Protein AF-A0A645EVQ4-F1 (afdb_monomer_lite)

pLDDT: mean 93.64, std 5.08, range [69.0, 98.75]

Organism: NCBI:txid1076179

Radius of gyration: 16.18 Å; chains: 1; bounding box: 41×41×42 Å

Foldseek 3Di:
DADADAPPDPDCCQVPDPVHDGQKDFPFPDPDPVRRVVRVVLRFIKGFPAPPKDWWKDWPNHTFSAEDEFDQKTKMKIKIAHDPPPLQQFFFKKFKWFQDLVRDPDIDTQDMDGDPSHDRMDIDIDITGDRSGQKMWMATAGSNQQDPVRDGDDRHRMIGHIHGYDD

Structure (mmCIF, N/CA/C/O backbone):
data_AF-A0A645EVQ4-F1
#
_entry.id   AF-A0A645EVQ4-F1
#
loop_
_atom_site.group_PDB
_atom_site.id
_atom_site.type_symbol
_atom_site.label_atom_id
_atom_site.label_alt_id
_atom_site.label_comp_id
_atom_site.label_asym_id
_atom_site.label_entity_id
_atom_site.label_seq_id
_atom_site.pdbx_PDB_ins_code
_atom_site.Cartn_x
_atom_site.Cartn_y
_atom_site.Cartn_z
_atom_site.occupancy
_atom_site.B_iso_or_equiv
_atom_site.auth_seq_id
_atom_site.auth_comp_id
_atom_site.auth_asym_id
_atom_site.auth_atom_id
_atom_site.pdbx_PDB_model_num
ATOM 1 N N . MET A 1 1 ? -0.818 9.990 12.173 1.00 69.00 1 MET A N 1
ATOM 2 C CA . MET A 1 1 ? 0.531 9.697 11.637 1.00 69.00 1 MET A CA 1
ATOM 3 C C . MET A 1 1 ? 0.401 9.183 10.203 1.00 69.00 1 MET A C 1
ATOM 5 O O . MET A 1 1 ? -0.613 8.558 9.907 1.00 69.00 1 MET A O 1
ATOM 9 N N . ALA A 1 2 ? 1.356 9.492 9.325 1.00 84.81 2 ALA A N 1
ATOM 10 C CA . ALA A 1 2 ? 1.432 9.008 7.942 1.00 84.81 2 ALA A CA 1
ATOM 11 C C . ALA A 1 2 ? 2.906 8.681 7.632 1.00 84.81 2 ALA A C 1
ATOM 13 O O . ALA A 1 2 ? 3.769 9.396 8.148 1.00 84.81 2 ALA A O 1
ATOM 14 N N . PRO A 1 3 ? 3.221 7.619 6.872 1.00 90.12 3 PRO A N 1
ATOM 15 C CA . PRO A 1 3 ? 4.599 7.223 6.626 1.00 90.12 3 PRO A CA 1
ATOM 16 C C . PRO A 1 3 ? 5.279 8.217 5.684 1.00 90.12 3 PRO A C 1
ATOM 18 O O . PRO A 1 3 ? 4.672 8.696 4.721 1.00 90.12 3 PRO A O 1
ATOM 21 N N . ILE A 1 4 ? 6.546 8.495 5.979 1.00 89.75 4 ILE A N 1
ATOM 22 C CA . ILE A 1 4 ? 7.441 9.342 5.196 1.00 89.75 4 ILE A CA 1
ATOM 23 C C . ILE A 1 4 ? 8.789 8.621 5.130 1.00 89.75 4 ILE A C 1
ATOM 25 O O . ILE A 1 4 ? 9.310 8.176 6.149 1.00 89.75 4 ILE A O 1
ATOM 29 N N . GLY A 1 5 ? 9.333 8.499 3.927 1.00 88.25 5 GLY A N 1
ATOM 30 C CA . GLY A 1 5 ? 10.691 8.043 3.661 1.00 88.25 5 GLY A CA 1
ATOM 31 C C . GLY A 1 5 ? 11.480 9.150 2.968 1.00 88.25 5 GLY A C 1
ATOM 32 O O . GLY A 1 5 ? 10.946 9.857 2.105 1.00 88.25 5 GLY A O 1
ATOM 33 N N . VAL A 1 6 ? 12.751 9.294 3.331 1.00 88.62 6 VAL A N 1
ATOM 34 C CA . VAL A 1 6 ? 13.666 10.297 2.775 1.00 88.62 6 VAL A CA 1
ATOM 35 C C . VAL A 1 6 ? 15.047 9.682 2.554 1.00 88.62 6 VAL A C 1
ATOM 37 O O . VAL A 1 6 ? 15.377 8.673 3.170 1.00 88.62 6 VAL A O 1
ATOM 40 N N . PHE A 1 7 ? 15.848 10.289 1.677 1.00 85.62 7 PHE A N 1
ATOM 41 C CA . PHE A 1 7 ? 17.259 9.918 1.494 1.00 85.62 7 PHE A CA 1
ATOM 42 C C . PHE A 1 7 ? 18.211 10.657 2.433 1.00 85.62 7 PHE A C 1
ATOM 44 O O . PHE A 1 7 ? 19.388 10.321 2.454 1.00 85.62 7 PHE A O 1
ATOM 51 N N . ASP A 1 8 ? 17.718 11.674 3.148 1.00 85.12 8 ASP A N 1
ATOM 52 C CA . ASP A 1 8 ? 18.532 12.556 3.995 1.00 85.12 8 ASP A CA 1
ATOM 53 C C . ASP A 1 8 ? 19.799 13.071 3.278 1.00 85.12 8 ASP A C 1
ATOM 55 O O . ASP A 1 8 ? 20.929 13.023 3.765 1.00 85.12 8 ASP A O 1
ATOM 59 N N . ASN A 1 9 ? 19.631 13.489 2.021 1.00 84.06 9 ASN A N 1
ATOM 60 C CA . ASN A 1 9 ? 20.751 13.874 1.178 1.00 84.06 9 ASN A CA 1
ATOM 61 C C . ASN A 1 9 ? 21.332 15.230 1.617 1.00 84.06 9 ASN A C 1
ATOM 63 O O . ASN A 1 9 ? 20.622 16.226 1.703 1.00 84.06 9 ASN A O 1
ATOM 67 N N . HIS A 1 10 ? 22.653 15.280 1.798 1.00 85.81 10 HIS A N 1
ATOM 68 C CA . HIS A 1 10 ? 23.408 16.488 2.168 1.00 85.81 10 HIS A CA 1
ATOM 69 C C . HIS A 1 10 ? 24.031 17.206 0.948 1.00 85.81 10 HIS A C 1
ATOM 71 O O . HIS A 1 10 ? 24.919 18.043 1.079 1.00 85.81 10 HIS A O 1
ATOM 77 N N . GLY A 1 11 ? 23.564 16.868 -0.258 1.00 86.12 11 GLY A N 1
ATOM 78 C CA . GLY A 1 11 ? 24.006 17.425 -1.538 1.00 86.12 11 GLY A CA 1
ATOM 79 C C . GLY A 1 11 ? 22.967 17.204 -2.641 1.00 86.12 11 GLY A C 1
ATO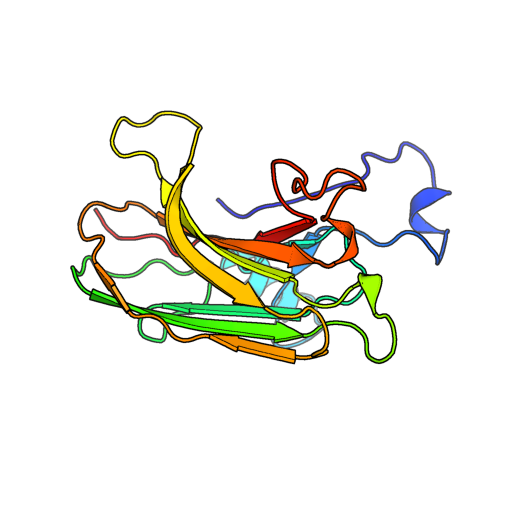M 80 O O . GLY A 1 11 ? 21.933 16.567 -2.415 1.00 86.12 11 GLY A O 1
ATOM 81 N N . PHE A 1 12 ? 23.225 17.730 -3.840 1.00 87.06 12 PHE A N 1
ATOM 82 C CA . PHE A 1 12 ? 22.259 17.718 -4.949 1.00 87.06 12 PHE A CA 1
ATOM 83 C C . PHE A 1 12 ? 22.257 16.429 -5.781 1.00 87.06 12 PHE A C 1
ATOM 85 O O . PHE A 1 12 ? 21.331 16.230 -6.568 1.00 87.06 12 PHE A O 1
ATOM 92 N N . ASP A 1 13 ? 23.243 15.548 -5.605 1.00 85.75 13 ASP A N 1
ATOM 93 C CA . ASP A 1 13 ? 23.453 14.381 -6.474 1.00 85.75 13 ASP A CA 1
ATOM 94 C C . ASP A 1 13 ? 22.247 13.433 -6.504 1.00 85.75 13 ASP A C 1
ATOM 96 O O . ASP A 1 13 ? 21.821 12.995 -7.570 1.00 85.75 13 ASP A O 1
ATOM 100 N N . ILE A 1 14 ? 21.636 13.159 -5.345 1.00 85.31 14 ILE A N 1
ATOM 101 C CA . ILE A 1 14 ? 20.465 12.270 -5.242 1.00 85.31 14 ILE A CA 1
ATOM 102 C C . ILE A 1 14 ? 19.207 12.910 -5.836 1.00 85.31 14 ILE A C 1
ATOM 104 O O . ILE A 1 14 ? 18.402 12.216 -6.455 1.00 85.31 14 ILE A O 1
ATOM 108 N N . ILE A 1 15 ? 19.028 14.221 -5.671 1.00 82.69 15 ILE A N 1
ATOM 109 C CA . ILE A 1 15 ? 17.868 14.939 -6.221 1.00 82.69 15 ILE A CA 1
ATOM 110 C C . ILE A 1 15 ? 17.990 15.061 -7.746 1.00 82.69 15 ILE A C 1
ATOM 112 O O . ILE A 1 15 ? 16.992 14.972 -8.456 1.00 82.69 15 ILE A O 1
ATOM 116 N N . SER A 1 16 ? 19.213 15.234 -8.249 1.00 86.25 16 SER A N 1
ATOM 117 C CA . SER A 1 16 ? 19.489 15.455 -9.674 1.00 86.25 16 SER A CA 1
ATOM 118 C C . SER A 1 16 ? 19.615 14.157 -10.474 1.00 86.25 16 SER A C 1
ATOM 120 O O . SER A 1 16 ? 19.558 14.179 -11.703 1.00 86.25 16 SER A O 1
ATOM 122 N N . ASN A 1 17 ? 19.794 13.013 -9.810 1.00 87.44 17 ASN A N 1
ATOM 123 C CA . ASN A 1 17 ? 19.938 11.729 -10.477 1.00 87.44 17 ASN A CA 1
ATOM 124 C C . ASN A 1 17 ? 18.558 11.169 -10.895 1.00 87.44 17 ASN A C 1
ATOM 126 O O . ASN A 1 17 ? 17.736 10.829 -10.050 1.00 87.44 17 ASN A O 1
ATOM 130 N N . PRO A 1 18 ? 18.285 10.974 -12.199 1.00 82.25 18 PRO A N 1
ATOM 131 C CA . PRO A 1 18 ? 16.979 10.496 -12.671 1.00 82.25 18 PRO A CA 1
ATOM 132 C C . PRO A 1 18 ? 16.683 9.028 -12.304 1.00 82.25 18 PRO A C 1
ATOM 134 O O . PRO A 1 18 ? 15.551 8.545 -12.472 1.00 82.25 18 PRO A O 1
ATOM 137 N N . LYS A 1 19 ? 17.700 8.284 -11.846 1.00 83.31 19 LYS A N 1
ATOM 138 C CA . LYS A 1 19 ? 17.569 6.895 -11.385 1.00 83.31 19 LYS A CA 1
ATOM 139 C C . LYS A 1 19 ? 17.097 6.815 -9.935 1.00 83.31 19 LYS A C 1
ATOM 141 O O . LYS A 1 19 ? 16.445 5.832 -9.587 1.00 83.31 19 LYS A O 1
ATOM 146 N N . THR A 1 20 ? 17.384 7.825 -9.121 1.00 84.44 20 THR A N 1
ATOM 147 C CA . THR A 1 20 ? 16.829 7.976 -7.774 1.00 84.44 20 THR A CA 1
ATOM 148 C C . THR A 1 20 ? 15.462 8.651 -7.855 1.00 84.44 20 THR A C 1
ATOM 150 O O . THR A 1 20 ? 15.135 9.355 -8.809 1.00 84.44 20 THR A O 1
ATOM 153 N N . PHE A 1 21 ? 14.597 8.358 -6.893 1.00 84.12 21 PHE A N 1
ATOM 154 C CA . PHE A 1 21 ? 13.256 8.931 -6.812 1.00 84.12 21 PHE A CA 1
ATOM 155 C C . PHE A 1 21 ? 12.847 8.979 -5.342 1.00 84.12 21 PHE A C 1
ATOM 157 O O . PHE A 1 21 ? 13.140 8.021 -4.624 1.00 84.12 21 PHE A O 1
ATOM 164 N N . PRO A 1 22 ? 12.206 10.064 -4.875 1.00 84.31 22 PRO A N 1
ATOM 165 C CA . PRO A 1 22 ? 11.800 10.178 -3.482 1.00 84.31 22 PRO A CA 1
ATOM 166 C C . PRO A 1 22 ? 10.842 9.032 -3.137 1.00 84.31 22 PRO A C 1
ATOM 168 O O . PRO A 1 22 ? 9.896 8.788 -3.889 1.00 84.31 22 PRO A O 1
ATOM 171 N N . PRO A 1 23 ? 11.057 8.320 -2.019 1.00 90.50 23 PRO A N 1
ATOM 172 C CA . PRO A 1 23 ? 10.243 7.155 -1.711 1.00 90.50 23 PRO A CA 1
ATOM 173 C C . PRO A 1 23 ? 8.873 7.555 -1.144 1.00 90.50 23 PRO A C 1
ATOM 175 O O . PRO A 1 23 ? 7.938 6.762 -1.186 1.00 90.50 23 PRO A O 1
ATOM 178 N N . THR A 1 24 ? 8.711 8.787 -0.646 1.00 94.81 24 THR A N 1
ATOM 179 C CA . THR A 1 24 ? 7.404 9.315 -0.227 1.00 94.81 24 THR A CA 1
ATOM 180 C C . THR A 1 24 ? 6.567 9.724 -1.433 1.00 94.81 24 THR A C 1
ATOM 182 O O . THR A 1 24 ? 6.969 10.569 -2.227 1.00 94.81 24 THR A O 1
ATOM 185 N N . ASN A 1 25 ? 5.357 9.183 -1.502 1.00 95.31 25 ASN A N 1
ATOM 186 C CA . ASN A 1 25 ? 4.344 9.490 -2.499 1.00 95.31 25 ASN A CA 1
ATOM 187 C C . ASN A 1 25 ? 3.124 10.129 -1.818 1.00 95.31 25 ASN A C 1
ATOM 189 O O . ASN A 1 25 ? 2.797 9.799 -0.674 1.00 95.31 25 ASN A O 1
ATOM 193 N N . VAL A 1 26 ? 2.442 11.036 -2.522 1.00 95.75 26 VAL A N 1
ATOM 194 C CA . VAL A 1 26 ? 1.261 11.764 -2.026 1.00 95.75 26 VAL A CA 1
ATOM 195 C C . VAL A 1 26 ? 0.071 11.476 -2.934 1.00 95.75 26 VAL A C 1
ATOM 197 O O . VAL A 1 26 ? 0.115 11.759 -4.129 1.00 95.75 26 VAL A O 1
ATOM 200 N N . LEU A 1 27 ? -1.011 10.948 -2.363 1.00 94.81 27 LEU A N 1
ATOM 201 C CA . LEU A 1 27 ? -2.252 10.659 -3.076 1.00 94.81 27 LEU A CA 1
ATOM 202 C C . LEU A 1 27 ? -3.137 11.917 -3.106 1.00 94.81 27 LEU A C 1
ATOM 204 O O . LEU A 1 27 ? -4.027 12.108 -2.271 1.00 94.81 27 LEU A O 1
ATOM 208 N N . ALA A 1 28 ? -2.848 12.793 -4.068 1.00 95.06 28 ALA A N 1
ATOM 209 C CA . ALA A 1 28 ? -3.595 14.016 -4.345 1.00 95.06 28 ALA A CA 1
ATOM 210 C C . ALA A 1 28 ? -4.464 13.868 -5.603 1.00 95.06 28 ALA A C 1
ATOM 212 O O . ALA A 1 28 ? -4.126 13.122 -6.517 1.00 95.06 28 ALA A O 1
ATOM 213 N N . HIS A 1 29 ? -5.580 14.600 -5.657 1.00 91.31 29 HIS A N 1
ATOM 214 C CA . HIS A 1 29 ? -6.433 14.641 -6.852 1.00 91.31 29 HIS A CA 1
ATOM 215 C C . HIS A 1 29 ? -5.777 15.400 -8.009 1.00 91.31 29 HIS A C 1
ATOM 217 O O . HIS A 1 29 ? -5.988 15.055 -9.166 1.00 91.31 29 HIS A O 1
ATOM 223 N N . GLU A 1 30 ? -4.991 16.429 -7.690 1.00 94.69 30 GLU A N 1
ATOM 224 C CA . GLU A 1 30 ? -4.374 17.326 -8.660 1.00 94.69 30 GLU A CA 1
ATOM 225 C C . GLU A 1 30 ? -2.956 17.685 -8.219 1.00 94.69 30 GLU A C 1
ATOM 227 O O . GLU A 1 30 ? -2.676 17.815 -7.020 1.00 94.69 30 GLU A O 1
ATOM 232 N N . LEU A 1 31 ? -2.074 17.894 -9.198 1.00 95.75 31 LEU A N 1
ATOM 233 C CA . LEU A 1 31 ? -0.704 18.355 -8.979 1.00 95.75 31 LEU A CA 1
ATOM 234 C C . LEU A 1 31 ? -0.669 19.884 -8.828 1.00 95.75 31 LEU A C 1
ATOM 236 O O . LEU A 1 31 ? -0.067 20.602 -9.621 1.00 95.75 31 LEU A O 1
ATOM 240 N N . THR A 1 32 ? -1.358 20.378 -7.804 1.00 97.38 32 THR A N 1
ATOM 241 C CA . THR A 1 32 ? -1.407 21.791 -7.413 1.00 97.38 32 THR A CA 1
ATOM 242 C C . THR A 1 32 ? -0.941 21.936 -5.970 1.00 97.38 32 THR A C 1
ATOM 244 O O . THR A 1 32 ? -0.968 20.976 -5.191 1.00 97.38 32 THR A O 1
ATOM 247 N N . ARG A 1 33 ? -0.519 23.141 -5.572 1.00 97.25 33 ARG A N 1
ATOM 248 C CA . ARG A 1 33 ? -0.138 23.413 -4.177 1.00 97.25 33 ARG A CA 1
ATOM 249 C C . ARG A 1 33 ? -1.281 23.059 -3.226 1.00 97.25 33 ARG A C 1
ATOM 251 O O . ARG A 1 33 ? -1.055 22.430 -2.191 1.00 97.25 33 ARG A O 1
ATOM 258 N N . GLU A 1 34 ? -2.500 23.439 -3.584 1.00 97.44 34 GLU A N 1
ATOM 259 C CA . GLU A 1 34 ? -3.722 23.208 -2.820 1.00 97.44 34 GLU A CA 1
ATOM 260 C C . GLU A 1 34 ? -4.045 21.712 -2.743 1.00 97.44 34 GLU A C 1
ATOM 262 O O . GLU A 1 34 ? -4.309 21.203 -1.650 1.00 97.44 34 GLU A O 1
ATOM 267 N N . GLY A 1 35 ? -3.959 20.988 -3.867 1.00 97.38 35 GLY A N 1
ATOM 268 C CA . GLY A 1 35 ? -4.196 19.545 -3.933 1.00 97.38 35 GLY A CA 1
ATOM 269 C C . GLY A 1 35 ? -3.220 18.750 -3.066 1.00 97.38 35 GLY A C 1
ATO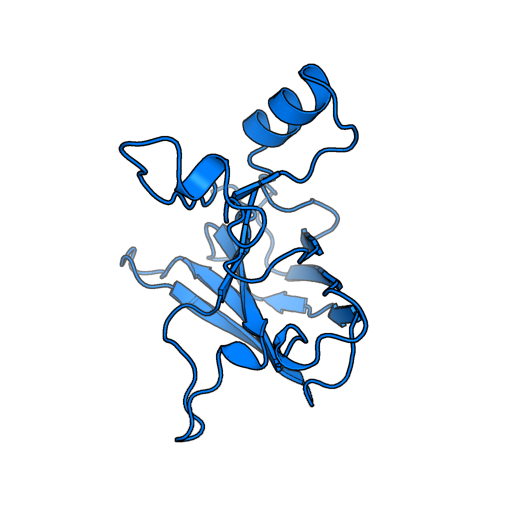M 270 O O . GLY A 1 35 ? -3.643 17.926 -2.248 1.00 97.38 35 GLY A O 1
ATOM 271 N N . ILE A 1 36 ? -1.923 19.050 -3.173 1.00 96.25 36 ILE A N 1
ATOM 272 C CA . ILE A 1 36 ? -0.872 18.412 -2.369 1.00 96.25 36 ILE A CA 1
ATOM 273 C C . ILE A 1 36 ? -1.049 18.755 -0.885 1.00 96.25 36 ILE A C 1
ATOM 275 O O . ILE A 1 36 ? -1.048 17.859 -0.042 1.00 96.25 36 ILE A O 1
ATOM 279 N N . THR A 1 37 ? -1.260 20.031 -0.545 1.00 96.19 37 THR A N 1
ATOM 280 C CA . THR A 1 37 ? -1.430 20.473 0.854 1.00 96.19 37 THR A CA 1
ATOM 281 C C . THR A 1 37 ? -2.642 19.810 1.499 1.00 96.19 37 THR A C 1
ATOM 283 O O . THR A 1 37 ? -2.573 19.361 2.645 1.00 96.19 37 THR A O 1
ATOM 286 N N . LYS A 1 38 ? -3.752 19.698 0.759 1.00 96.06 38 LYS A N 1
ATOM 287 C CA . LYS A 1 38 ? -4.949 18.993 1.221 1.00 96.06 38 LYS A CA 1
ATOM 288 C C . LYS A 1 38 ? -4.653 17.515 1.481 1.00 96.06 38 LYS A C 1
ATOM 290 O O . LYS A 1 38 ? -4.964 17.033 2.567 1.00 96.06 38 LYS A O 1
ATOM 295 N N . ALA A 1 39 ? -4.023 16.820 0.534 1.00 96.12 39 ALA A N 1
ATOM 296 C CA . ALA A 1 39 ? -3.683 15.406 0.679 1.00 96.12 39 ALA A CA 1
ATOM 297 C C . ALA A 1 39 ? -2.753 15.147 1.876 1.00 96.12 39 ALA A C 1
ATOM 299 O O . ALA A 1 39 ? -2.985 14.214 2.646 1.00 96.12 39 ALA A O 1
ATOM 300 N N . LEU A 1 40 ? -1.751 16.006 2.087 1.00 95.19 40 LEU A N 1
ATOM 301 C CA . LEU A 1 40 ? -0.855 15.937 3.243 1.00 95.19 40 LEU A CA 1
ATOM 302 C C . LEU A 1 40 ? -1.602 16.160 4.564 1.00 95.19 40 LEU A C 1
ATOM 304 O O . LEU A 1 40 ? -1.441 15.373 5.498 1.00 95.19 40 LEU A O 1
ATOM 308 N N . ARG A 1 41 ? -2.472 17.177 4.636 1.00 95.06 41 ARG A N 1
ATOM 309 C CA . ARG A 1 41 ? -3.320 17.442 5.815 1.00 95.06 41 ARG A CA 1
ATOM 310 C C . ARG A 1 41 ? -4.224 16.252 6.145 1.00 95.06 41 ARG A C 1
ATOM 312 O O . ARG A 1 41 ? -4.440 15.934 7.312 1.00 95.06 41 ARG A O 1
ATOM 319 N N . GLU A 1 42 ? -4.716 15.576 5.115 1.00 95.88 42 GLU A N 1
ATOM 320 C CA . GLU A 1 42 ? -5.552 14.377 5.212 1.00 95.88 42 GLU A CA 1
ATOM 321 C C . GLU A 1 42 ? -4.731 13.080 5.346 1.00 95.88 42 GLU A C 1
ATOM 323 O O . GLU A 1 42 ? -5.303 11.993 5.331 1.00 95.88 42 GLU A O 1
ATOM 328 N N . ARG A 1 43 ? -3.403 13.180 5.530 1.00 96.62 43 ARG A N 1
ATOM 329 C CA . ARG A 1 43 ? -2.476 12.057 5.770 1.00 96.62 43 ARG A CA 1
ATOM 330 C C . ARG A 1 43 ? -2.441 11.027 4.639 1.00 96.62 43 ARG A C 1
ATOM 332 O O . ARG A 1 43 ? -2.193 9.849 4.880 1.00 96.62 43 ARG A O 1
ATOM 339 N N . ARG A 1 44 ? -2.679 11.453 3.402 1.00 96.31 44 ARG A N 1
ATOM 340 C CA . ARG A 1 44 ? -2.763 10.581 2.224 1.00 96.31 44 ARG A CA 1
ATOM 341 C C . ARG A 1 44 ? -1.384 10.345 1.605 1.00 96.31 44 ARG A C 1
ATOM 343 O O . ARG A 1 44 ? -1.144 10.719 0.460 1.00 96.31 44 ARG A O 1
ATOM 350 N N . THR A 1 45 ? -0.465 9.759 2.370 1.00 96.69 45 THR A N 1
ATOM 351 C CA . THR A 1 45 ? 0.887 9.418 1.894 1.00 96.69 45 THR A CA 1
ATOM 352 C C . THR A 1 45 ? 1.128 7.915 1.900 1.00 96.69 45 THR A C 1
ATOM 354 O O . THR A 1 45 ? 0.509 7.170 2.657 1.00 96.69 45 THR A O 1
ATOM 357 N N . PHE A 1 46 ? 2.049 7.447 1.070 1.00 96.94 46 PHE A N 1
ATOM 358 C CA . PHE A 1 46 ? 2.653 6.126 1.220 1.00 96.94 46 PHE A CA 1
ATOM 359 C C . PHE A 1 46 ? 4.139 6.204 0.904 1.00 96.94 46 PHE A C 1
ATOM 361 O O . PHE A 1 46 ? 4.598 7.133 0.242 1.00 96.94 46 PHE A O 1
ATOM 368 N N . VAL A 1 47 ? 4.888 5.220 1.379 1.00 96.31 47 VAL A N 1
ATOM 369 C CA . VAL A 1 47 ? 6.308 5.075 1.074 1.00 96.31 47 VAL A CA 1
ATOM 370 C C . VAL A 1 47 ? 6.476 3.896 0.135 1.00 96.31 47 VAL A C 1
ATOM 372 O O . VAL A 1 47 ? 5.872 2.853 0.368 1.00 96.31 47 VAL A O 1
ATOM 375 N N . SER A 1 48 ? 7.279 4.054 -0.914 1.00 95.88 48 SER A N 1
ATOM 376 C CA . SER A 1 48 ? 7.699 2.970 -1.791 1.00 95.88 48 SER A CA 1
ATOM 377 C C . SER A 1 48 ? 9.150 3.146 -2.223 1.00 95.88 48 SER A C 1
ATOM 379 O O . SER A 1 48 ? 9.530 4.190 -2.746 1.00 95.88 48 SER A O 1
ATOM 381 N N . TRP A 1 49 ? 9.945 2.093 -2.062 1.00 94.44 49 TRP A N 1
ATOM 382 C CA . TRP A 1 49 ? 11.284 1.965 -2.644 1.00 94.44 49 TRP A CA 1
ATOM 383 C C . TRP A 1 49 ? 11.256 1.347 -4.049 1.00 94.44 49 TRP A C 1
ATOM 385 O O . TRP A 1 49 ? 12.300 1.013 -4.609 1.00 94.44 49 TRP A O 1
ATOM 395 N N . VAL A 1 50 ? 10.065 1.223 -4.644 1.00 94.69 50 VAL A N 1
ATOM 396 C CA . VAL A 1 50 ? 9.847 0.810 -6.031 1.00 94.69 50 VAL A CA 1
ATOM 397 C C . VAL A 1 50 ? 9.294 2.001 -6.816 1.00 94.69 50 VAL A C 1
ATOM 399 O O . VAL A 1 50 ? 8.335 2.659 -6.416 1.00 94.69 50 VAL A O 1
ATOM 402 N N . LYS A 1 51 ? 9.925 2.319 -7.949 1.00 92.94 51 LYS A N 1
ATOM 403 C CA . LYS A 1 51 ? 9.589 3.523 -8.719 1.00 92.94 51 LYS A CA 1
ATOM 404 C C . LYS A 1 51 ? 8.229 3.365 -9.391 1.00 92.94 51 LYS A C 1
ATOM 406 O O . LYS A 1 51 ? 7.992 2.367 -10.064 1.00 92.94 51 LYS A O 1
ATOM 411 N N . GLY A 1 52 ? 7.389 4.395 -9.302 1.00 92.31 52 GLY A N 1
ATOM 412 C CA . GLY A 1 52 ? 6.125 4.461 -10.042 1.00 92.31 52 GLY A CA 1
ATOM 413 C C . GLY A 1 52 ? 5.059 3.475 -9.560 1.00 92.31 52 GLY A C 1
ATOM 414 O O . GLY A 1 52 ? 4.209 3.085 -10.355 1.00 92.31 52 GLY A O 1
ATOM 415 N N . VAL A 1 53 ? 5.122 3.052 -8.294 1.00 95.62 53 VAL A N 1
ATOM 416 C CA . VAL A 1 53 ? 4.018 2.329 -7.655 1.00 95.62 53 VAL A CA 1
ATOM 417 C C . VAL A 1 53 ? 2.860 3.292 -7.416 1.00 95.62 53 VAL A C 1
ATOM 419 O O . VAL A 1 53 ? 3.067 4.385 -6.899 1.00 95.62 53 VAL A O 1
ATOM 422 N N . ASP A 1 54 ? 1.647 2.868 -7.756 1.00 96.06 54 ASP A N 1
ATOM 423 C CA . ASP A 1 54 ? 0.394 3.517 -7.368 1.00 96.06 54 ASP A CA 1
ATOM 424 C C . ASP A 1 54 ? -0.291 2.633 -6.325 1.00 96.06 54 ASP A C 1
ATOM 426 O O . ASP A 1 54 ? -0.827 1.576 -6.661 1.00 96.06 54 ASP A O 1
ATOM 430 N N . LEU A 1 55 ? -0.228 3.030 -5.052 1.00 97.69 55 LEU A N 1
ATOM 431 C CA . LEU A 1 55 ? -0.931 2.356 -3.966 1.00 97.69 55 LEU A CA 1
ATOM 432 C C . LEU A 1 55 ? -2.069 3.236 -3.462 1.00 97.69 55 LEU A C 1
ATOM 434 O O . LEU A 1 55 ? -1.852 4.318 -2.913 1.00 97.69 55 LEU A O 1
ATOM 438 N N . ARG A 1 56 ? -3.284 2.697 -3.540 1.00 97.06 56 ARG A N 1
ATOM 439 C CA . ARG A 1 56 ? -4.468 3.280 -2.916 1.00 97.06 56 ARG A CA 1
ATOM 440 C C . ARG A 1 56 ? -5.322 2.190 -2.298 1.00 97.06 56 ARG A C 1
ATOM 442 O O . ARG A 1 56 ? -5.506 1.119 -2.873 1.00 97.06 56 ARG A O 1
ATOM 449 N N . TYR A 1 57 ? -5.881 2.472 -1.130 1.00 98.06 57 TYR A N 1
ATOM 450 C CA . TYR A 1 57 ? -6.915 1.616 -0.573 1.00 98.06 57 TYR A CA 1
ATOM 451 C C . TYR A 1 57 ? -7.949 2.410 0.208 1.00 98.06 57 TYR A C 1
ATOM 453 O O . TYR A 1 57 ? -7.676 3.512 0.689 1.00 98.06 57 TYR A O 1
ATOM 461 N N . ALA A 1 58 ? -9.132 1.820 0.335 1.00 98.06 58 ALA A N 1
ATOM 462 C CA . ALA A 1 58 ? -10.205 2.319 1.175 1.00 98.06 58 ALA A CA 1
ATOM 463 C C . ALA A 1 58 ? -10.696 1.235 2.137 1.00 98.06 58 ALA A C 1
ATOM 465 O O . ALA A 1 58 ? -10.667 0.048 1.809 1.00 98.06 58 ALA A O 1
ATOM 466 N N . VAL A 1 59 ? -11.184 1.661 3.301 1.00 97.62 59 VAL A N 1
ATOM 467 C CA . VAL A 1 59 ? -11.852 0.814 4.293 1.00 97.62 59 VAL A CA 1
ATOM 468 C C . VAL A 1 59 ? -13.261 1.345 4.499 1.00 97.62 59 VAL A C 1
ATOM 470 O O . VAL A 1 59 ? -13.443 2.507 4.863 1.00 97.62 59 VAL A O 1
ATOM 473 N N . ASN A 1 60 ? -14.269 0.517 4.218 1.00 96.62 60 ASN A N 1
ATOM 474 C CA . ASN A 1 60 ? -15.681 0.911 4.269 1.00 96.62 60 ASN A CA 1
ATOM 475 C C . ASN A 1 60 ? -15.958 2.212 3.482 1.00 96.62 60 ASN A C 1
ATOM 477 O O . ASN A 1 60 ? -16.686 3.085 3.941 1.00 96.62 60 ASN A O 1
ATOM 481 N N . GLY A 1 61 ? -15.321 2.366 2.315 1.00 96.81 61 GLY A N 1
ATOM 482 C CA . GLY A 1 61 ? -15.443 3.550 1.454 1.00 96.81 61 GLY A CA 1
ATOM 483 C C . GLY A 1 61 ? -14.551 4.741 1.830 1.00 96.81 61 GLY A C 1
ATOM 484 O O . GLY A 1 61 ? -14.448 5.681 1.048 1.00 96.81 61 GLY A O 1
ATOM 485 N N . ASN A 1 62 ? -13.852 4.700 2.967 1.00 97.19 62 ASN A N 1
ATOM 486 C CA . ASN A 1 62 ? -12.976 5.782 3.417 1.00 97.19 62 ASN A CA 1
ATOM 487 C C . ASN A 1 62 ? -11.529 5.525 2.995 1.00 97.19 62 ASN A C 1
ATOM 489 O O . ASN A 1 62 ? -10.951 4.495 3.340 1.00 97.19 62 ASN A O 1
ATOM 493 N N . ILE A 1 63 ? -10.938 6.461 2.251 1.00 96.44 63 ILE A N 1
ATOM 494 C CA . ILE A 1 63 ? -9.580 6.334 1.709 1.00 96.44 63 ILE A CA 1
ATOM 495 C C . ILE A 1 63 ? -8.522 6.321 2.827 1.00 96.44 63 ILE A C 1
ATOM 497 O O . ILE A 1 63 ? -8.709 6.938 3.877 1.00 96.44 63 ILE A O 1
ATOM 501 N N . MET A 1 64 ? -7.392 5.655 2.598 1.00 96.75 64 MET A N 1
ATOM 502 C CA . MET A 1 64 ? -6.205 5.714 3.460 1.00 96.75 64 MET A CA 1
ATOM 503 C C . MET A 1 64 ? -5.880 7.130 3.963 1.00 96.75 64 MET A C 1
ATOM 505 O O . MET A 1 64 ? -6.022 8.108 3.230 1.00 96.75 64 MET A O 1
ATOM 509 N N . GLY A 1 65 ? -5.455 7.245 5.221 1.00 96.75 65 GLY A N 1
ATOM 510 C CA . GLY A 1 65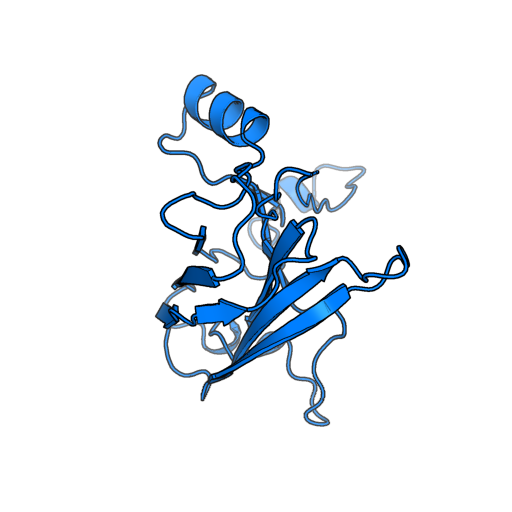 ? -5.270 8.523 5.918 1.00 96.75 65 GLY A CA 1
ATOM 511 C C . GLY A 1 65 ? -6.497 8.986 6.716 1.00 96.75 65 GLY A C 1
ATOM 512 O O . GLY A 1 65 ? -6.344 9.732 7.691 1.00 96.75 65 GLY A O 1
ATOM 513 N N . SER A 1 66 ? -7.695 8.501 6.372 1.00 96.88 66 SER A N 1
ATOM 514 C CA . SER A 1 66 ? -8.955 8.852 7.047 1.00 96.88 66 SER A CA 1
ATOM 515 C C . SER A 1 66 ? -9.044 8.326 8.481 1.00 96.88 66 SER A C 1
ATOM 517 O O . SER A 1 66 ? -8.337 7.395 8.871 1.00 96.88 66 SER A O 1
ATOM 519 N N . THR A 1 67 ? -9.954 8.921 9.249 1.00 96.75 67 THR A N 1
ATOM 520 C CA . THR A 1 67 ? -10.442 8.394 10.528 1.00 96.75 67 THR A CA 1
ATOM 521 C C . THR A 1 67 ? -11.872 7.902 10.321 1.00 96.75 67 THR A C 1
ATOM 523 O O . THR A 1 67 ? -12.661 8.615 9.706 1.00 96.75 67 THR A O 1
ATOM 526 N N . ILE A 1 68 ? -12.190 6.694 10.783 1.00 95.75 68 ILE A N 1
ATOM 527 C CA . ILE A 1 68 ? -13.510 6.070 10.643 1.00 95.75 68 ILE A CA 1
ATOM 528 C C . ILE A 1 68 ? -14.078 5.678 12.004 1.00 95.75 68 ILE A C 1
ATOM 530 O O . ILE A 1 68 ? -13.329 5.357 12.927 1.00 95.75 68 ILE A O 1
ATOM 534 N N . SER A 1 69 ? -15.403 5.638 12.105 1.00 94.44 69 SER A N 1
ATOM 535 C CA . SER A 1 69 ? -16.076 5.154 13.307 1.00 94.44 69 SER A CA 1
ATOM 536 C C . SER A 1 69 ? -15.837 3.664 13.539 1.00 94.44 69 SER A C 1
ATOM 538 O O . SER A 1 69 ? -15.668 2.877 12.600 1.00 94.44 69 SER A O 1
ATOM 540 N N . LYS A 1 70 ? -15.833 3.282 14.817 1.00 92.62 70 LYS A N 1
ATOM 541 C CA . LYS A 1 70 ? -15.591 1.911 15.261 1.00 92.62 70 LYS A CA 1
ATOM 542 C C . LYS A 1 70 ? -16.603 0.936 14.667 1.00 92.62 70 LYS A C 1
ATOM 544 O O . LYS A 1 70 ? -17.810 1.168 14.686 1.00 92.62 70 LYS A O 1
ATOM 549 N N . THR A 1 71 ? -16.100 -0.178 14.148 1.00 91.44 71 THR A N 1
ATOM 550 C CA . THR A 1 71 ? -16.917 -1.254 13.591 1.00 91.44 71 THR A CA 1
ATOM 551 C C . THR A 1 71 ? -16.148 -2.567 13.607 1.00 91.44 71 THR A C 1
ATOM 553 O O . THR A 1 71 ? -14.932 -2.589 13.425 1.00 91.44 71 THR A O 1
ATOM 556 N N . ASP A 1 72 ? -16.866 -3.673 13.779 1.00 88.00 72 ASP A N 1
ATOM 557 C CA . ASP A 1 72 ? -16.268 -5.008 13.784 1.00 88.00 72 ASP A CA 1
ATOM 558 C C . ASP A 1 72 ? -15.969 -5.535 12.379 1.00 88.00 72 ASP A C 1
ATOM 560 O O . ASP A 1 72 ? -15.260 -6.529 12.243 1.00 88.00 72 ASP A O 1
ATOM 564 N N . LYS A 1 73 ? -16.520 -4.910 11.328 1.00 93.56 73 LYS A N 1
ATOM 565 C CA . LYS A 1 73 ? -16.360 -5.355 9.937 1.00 93.56 73 LYS A CA 1
ATOM 566 C C . LYS A 1 73 ? -15.702 -4.274 9.096 1.00 93.56 73 LYS A C 1
ATOM 568 O O . LYS A 1 73 ? -16.290 -3.229 8.812 1.00 93.56 73 LYS A O 1
ATOM 573 N N . LEU A 1 74 ? -14.485 -4.562 8.656 1.00 95.88 74 LEU A N 1
ATOM 574 C CA . LEU A 1 74 ? -13.669 -3.657 7.862 1.00 95.88 74 LEU A CA 1
ATOM 575 C C . LEU A 1 74 ? -13.546 -4.227 6.451 1.00 95.88 74 LEU A C 1
ATOM 577 O O . LEU A 1 74 ? -12.828 -5.200 6.221 1.00 95.88 74 LEU A O 1
ATOM 581 N N . LYS A 1 75 ? -14.279 -3.635 5.506 1.00 97.50 75 LYS A N 1
ATOM 582 C CA . LYS A 1 75 ? -14.248 -4.020 4.093 1.00 97.50 75 LYS A CA 1
ATOM 583 C C . LYS A 1 75 ? -13.175 -3.222 3.380 1.00 97.50 75 LYS A C 1
ATOM 585 O O . LYS A 1 75 ? -13.311 -2.008 3.219 1.00 97.50 75 LYS A O 1
ATOM 590 N N . PHE A 1 76 ? -12.124 -3.905 2.953 1.00 98.31 76 PHE A N 1
ATOM 591 C CA . PHE A 1 76 ? -11.027 -3.294 2.222 1.00 98.31 76 PHE A CA 1
ATOM 592 C C . PHE A 1 76 ? -11.314 -3.262 0.720 1.00 98.31 76 PHE A C 1
ATOM 594 O O . PHE A 1 76 ? -11.938 -4.158 0.157 1.00 98.31 76 PHE A O 1
ATOM 601 N N . ASN A 1 77 ? -10.799 -2.237 0.053 1.00 98.56 77 ASN A N 1
ATOM 602 C CA . ASN A 1 77 ? -10.606 -2.200 -1.391 1.00 98.56 77 ASN A CA 1
ATOM 603 C C . ASN A 1 77 ? -9.188 -1.700 -1.636 1.00 98.56 77 ASN A C 1
ATOM 605 O O . ASN A 1 77 ? -8.939 -0.508 -1.481 1.00 98.56 77 ASN A O 1
ATOM 609 N N . ILE A 1 78 ? -8.269 -2.616 -1.935 1.00 98.75 78 ILE A N 1
ATOM 610 C CA . ILE A 1 78 ? -6.847 -2.342 -2.139 1.00 98.75 78 ILE A CA 1
ATOM 611 C C . ILE A 1 78 ? -6.551 -2.439 -3.627 1.00 98.75 78 ILE A C 1
ATOM 613 O O . ILE A 1 78 ? -6.875 -3.444 -4.261 1.00 98.75 78 ILE A O 1
ATOM 617 N N . GLN A 1 79 ? -5.906 -1.410 -4.165 1.00 98.62 79 GLN A N 1
ATOM 618 C CA . GLN A 1 79 ? -5.462 -1.351 -5.549 1.00 98.62 79 GLN A CA 1
ATOM 619 C C . GLN A 1 79 ? -3.985 -0.982 -5.579 1.00 98.62 79 GLN A C 1
ATOM 621 O O . GLN A 1 79 ? -3.566 -0.006 -4.953 1.00 98.62 79 GLN A O 1
ATOM 626 N N . VAL A 1 80 ? -3.211 -1.786 -6.302 1.00 98.44 80 VAL A N 1
ATOM 627 C CA . VAL A 1 80 ? -1.779 -1.567 -6.490 1.00 98.44 80 VAL A CA 1
ATOM 628 C C . VAL A 1 80 ? -1.468 -1.635 -7.975 1.00 98.44 80 VAL A C 1
ATOM 630 O O . VAL A 1 80 ? -1.717 -2.665 -8.603 1.00 98.44 80 VAL A O 1
ATOM 633 N N . GLY A 1 81 ? -0.936 -0.548 -8.522 1.00 98.00 81 GLY A N 1
ATOM 634 C CA . GLY A 1 81 ? -0.359 -0.479 -9.858 1.00 98.00 81 GLY A CA 1
ATOM 635 C C . GLY A 1 81 ? 1.162 -0.415 -9.784 1.00 98.00 81 GLY A C 1
ATOM 636 O O . GLY A 1 81 ? 1.725 0.223 -8.896 1.00 98.00 81 GLY A O 1
ATOM 637 N N . THR A 1 82 ? 1.834 -1.079 -10.714 1.00 97.56 82 THR A N 1
ATOM 638 C CA . THR A 1 82 ? 3.291 -1.047 -10.873 1.00 97.56 82 THR A CA 1
ATOM 639 C C . THR A 1 82 ? 3.630 -0.673 -12.309 1.00 97.56 82 THR A C 1
ATOM 641 O O . THR A 1 82 ? 2.778 -0.730 -13.198 1.00 97.56 82 THR A O 1
ATOM 644 N N . ARG A 1 83 ? 4.882 -0.291 -12.571 1.00 94.88 83 ARG A N 1
ATOM 645 C CA . ARG A 1 83 ? 5.304 0.055 -13.932 1.00 94.88 83 ARG A CA 1
ATOM 646 C C . ARG A 1 83 ? 5.152 -1.153 -14.868 1.00 94.88 83 ARG A C 1
ATOM 648 O O . ARG A 1 83 ? 5.695 -2.214 -14.548 1.00 94.88 83 ARG A O 1
ATOM 655 N N . PRO A 1 84 ? 4.484 -0.994 -16.024 1.00 92.50 84 PRO A N 1
ATOM 656 C CA . PRO A 1 84 ? 4.416 -2.049 -17.023 1.00 92.50 84 PRO A CA 1
ATOM 657 C C . PRO A 1 84 ? 5.809 -2.482 -17.476 1.00 92.50 84 PRO A C 1
ATOM 659 O O . PRO A 1 84 ? 6.741 -1.674 -17.525 1.00 92.50 84 PRO A O 1
ATOM 662 N N . SER A 1 85 ? 5.942 -3.761 -17.822 1.00 88.56 85 SER A N 1
ATOM 663 C CA . SER A 1 85 ? 7.174 -4.352 -18.373 1.00 88.56 85 SER A CA 1
ATOM 664 C C . SER A 1 85 ? 8.395 -4.375 -17.437 1.00 88.56 85 SER A C 1
ATOM 666 O O . SER A 1 85 ? 9.475 -4.772 -17.872 1.00 88.56 85 SER A O 1
ATOM 668 N N . ILE A 1 86 ? 8.259 -4.006 -16.157 1.00 95.56 86 ILE A N 1
ATOM 669 C CA . ILE A 1 86 ? 9.325 -4.141 -15.152 1.00 95.56 86 ILE A CA 1
ATOM 670 C C . ILE A 1 86 ? 8.960 -5.263 -14.181 1.00 95.56 86 ILE A C 1
ATOM 672 O O . ILE A 1 86 ? 8.354 -5.042 -13.137 1.00 95.56 86 ILE A O 1
ATOM 676 N N . GLU A 1 87 ? 9.342 -6.495 -14.513 1.00 95.75 87 GLU A N 1
ATOM 677 C CA . GLU A 1 87 ? 8.864 -7.680 -13.786 1.00 95.75 87 GLU A CA 1
ATOM 678 C C . GLU A 1 87 ? 9.225 -7.669 -12.300 1.00 95.75 87 GLU A C 1
ATOM 680 O O . GLU A 1 87 ? 8.419 -8.065 -11.463 1.00 95.75 87 GLU A O 1
ATOM 685 N N . LYS A 1 88 ? 10.412 -7.162 -11.956 1.00 96.12 88 LYS A N 1
ATOM 686 C CA . LYS A 1 88 ? 10.870 -7.057 -10.565 1.00 96.12 88 LYS A CA 1
ATOM 687 C C . LYS A 1 88 ? 10.008 -6.121 -9.702 1.00 96.12 88 LYS A C 1
ATOM 689 O O . LYS A 1 88 ? 10.012 -6.261 -8.484 1.00 96.12 88 LYS A O 1
ATOM 694 N N . ASP A 1 89 ? 9.277 -5.193 -10.319 1.00 96.38 89 ASP A N 1
ATOM 695 C CA . ASP A 1 89 ? 8.424 -4.235 -9.614 1.00 96.38 89 ASP A CA 1
ATOM 696 C C . ASP A 1 89 ? 7.035 -4.815 -9.323 1.00 96.38 89 ASP A C 1
ATOM 698 O O . ASP A 1 89 ? 6.297 -4.236 -8.536 1.00 96.38 89 ASP A O 1
ATOM 702 N N . ARG A 1 90 ? 6.645 -5.934 -9.944 1.00 97.81 90 ARG A N 1
ATOM 703 C CA . ARG A 1 90 ? 5.300 -6.507 -9.797 1.00 97.81 90 ARG A CA 1
ATOM 704 C C . ARG A 1 90 ? 5.052 -7.011 -8.379 1.00 97.81 90 ARG A C 1
ATOM 706 O O . ARG A 1 90 ? 5.971 -7.424 -7.674 1.00 97.81 90 ARG A O 1
ATOM 713 N N . VAL A 1 91 ? 3.788 -6.992 -7.967 1.00 98.00 91 VAL A N 1
ATOM 714 C CA . VAL A 1 91 ? 3.369 -7.370 -6.612 1.00 98.00 91 VAL A CA 1
ATOM 715 C C . VAL A 1 91 ? 3.466 -8.880 -6.408 1.00 98.00 91 VAL A C 1
ATOM 717 O O . VAL A 1 91 ? 2.897 -9.655 -7.176 1.00 98.00 91 VAL A O 1
ATOM 720 N N . LYS A 1 92 ? 4.127 -9.289 -5.322 1.00 97.31 92 LYS A N 1
ATOM 721 C CA . LYS A 1 92 ? 4.239 -10.686 -4.888 1.00 97.31 92 LYS A CA 1
ATOM 722 C C . LYS A 1 92 ? 3.376 -10.993 -3.670 1.00 97.31 92 LYS A C 1
ATOM 724 O O . LYS A 1 92 ? 2.818 -12.080 -3.587 1.00 97.31 92 LYS A O 1
ATOM 729 N N . ARG A 1 93 ? 3.224 -10.053 -2.735 1.00 98.12 93 ARG A N 1
ATOM 730 C CA . ARG A 1 93 ? 2.403 -10.244 -1.530 1.00 98.12 93 ARG A CA 1
ATOM 731 C C . ARG A 1 93 ? 1.833 -8.921 -1.034 1.00 98.12 93 ARG A C 1
ATOM 733 O O . ARG A 1 93 ? 2.519 -7.905 -1.059 1.00 98.12 93 ARG A O 1
ATOM 740 N N . ILE A 1 94 ? 0.598 -8.946 -0.547 1.00 98.56 94 ILE A N 1
ATOM 741 C CA . ILE A 1 94 ? -0.034 -7.825 0.158 1.00 98.56 94 ILE A CA 1
ATOM 742 C C . ILE A 1 94 ? -0.418 -8.300 1.557 1.00 98.56 94 ILE A C 1
ATOM 744 O O . ILE A 1 94 ? -0.946 -9.398 1.716 1.00 98.56 94 ILE A O 1
ATOM 748 N N . GLN A 1 95 ? -0.161 -7.467 2.561 1.00 98.50 95 GLN A N 1
ATOM 749 C CA . GLN A 1 95 ? -0.543 -7.694 3.949 1.00 98.50 95 GLN A CA 1
ATOM 750 C C . GLN A 1 95 ? -1.350 -6.511 4.478 1.00 98.50 95 GLN A C 1
ATOM 752 O O . GLN A 1 95 ? -1.032 -5.354 4.197 1.00 98.50 95 GLN A O 1
ATOM 757 N N . ILE A 1 96 ? -2.369 -6.814 5.276 1.00 98.19 96 ILE A N 1
ATOM 758 C CA . ILE A 1 96 ? -3.078 -5.850 6.111 1.00 98.19 96 ILE A CA 1
ATOM 759 C C . ILE A 1 96 ? -2.515 -5.988 7.520 1.00 98.19 96 ILE A C 1
ATOM 761 O O . ILE A 1 96 ? -2.503 -7.080 8.092 1.00 98.19 96 ILE A O 1
ATOM 765 N N . LEU A 1 97 ? -2.040 -4.872 8.057 1.00 96.69 97 LEU A N 1
ATOM 766 C CA . LEU A 1 97 ? -1.429 -4.765 9.372 1.00 96.69 97 LEU A CA 1
ATOM 767 C C . LEU A 1 97 ? -2.341 -3.970 10.300 1.00 96.69 97 LEU A C 1
ATOM 769 O O . LEU A 1 97 ? -2.957 -2.999 9.858 1.00 96.69 97 LEU A O 1
ATOM 773 N N . ARG A 1 98 ? -2.383 -4.336 11.581 1.00 95.31 98 ARG A N 1
ATOM 774 C CA . ARG A 1 98 ? -2.977 -3.524 12.654 1.00 95.31 98 ARG A CA 1
ATOM 775 C C . ARG A 1 98 ? -1.930 -3.159 13.701 1.00 95.31 98 ARG A C 1
ATOM 777 O O . ARG A 1 98 ? -0.890 -3.813 13.801 1.00 95.31 98 ARG A O 1
ATOM 784 N N . ASN A 1 99 ? -2.227 -2.150 14.516 1.00 94.69 99 ASN A N 1
ATOM 785 C CA . ASN A 1 99 ? -1.452 -1.900 15.732 1.00 94.69 99 ASN A CA 1
ATOM 786 C C . ASN A 1 99 ? -1.436 -3.139 16.633 1.00 94.69 99 ASN A C 1
ATOM 788 O O . ASN A 1 99 ? -2.443 -3.842 16.736 1.00 94.69 99 ASN A O 1
ATOM 792 N N . ASN A 1 100 ? -0.339 -3.353 17.354 1.00 92.62 100 ASN A N 1
ATOM 793 C CA . ASN A 1 100 ? -0.317 -4.387 18.374 1.00 92.62 100 ASN A CA 1
ATOM 794 C C . ASN A 1 100 ? -1.302 -4.032 19.522 1.00 92.62 100 ASN A C 1
ATOM 796 O O . ASN A 1 100 ? -1.299 -2.884 19.995 1.00 92.62 100 ASN A O 1
ATOM 800 N N . PRO A 1 101 ? -2.170 -4.963 19.969 1.00 86.44 101 PRO A N 1
ATOM 801 C CA . PRO A 1 101 ? -3.138 -4.715 21.044 1.00 86.44 101 PRO A CA 1
ATOM 802 C C . PRO A 1 101 ? -2.499 -4.365 22.392 1.00 86.44 101 PRO A C 1
ATOM 804 O O . PRO A 1 101 ? -3.078 -3.606 23.167 1.00 86.44 101 PRO A O 1
ATOM 807 N N . GLU A 1 102 ? -1.291 -4.869 22.652 1.00 88.56 102 GLU A N 1
ATOM 808 C CA . GLU A 1 102 ? -0.532 -4.614 23.882 1.00 88.56 102 GLU A CA 1
ATOM 809 C C . GLU A 1 102 ? 0.229 -3.278 23.833 1.00 88.56 102 GLU A C 1
ATOM 811 O O . GLU A 1 102 ? 0.891 -2.904 24.796 1.00 88.56 102 GLU A O 1
ATOM 816 N N . GLY A 1 103 ? 0.137 -2.536 22.721 1.00 84.94 103 GLY A N 1
ATOM 817 C CA . GLY A 1 103 ? 0.781 -1.231 22.562 1.00 84.94 103 GLY A CA 1
ATOM 818 C C . GLY A 1 103 ? 2.282 -1.290 22.273 1.00 84.94 103 GLY A C 1
ATOM 819 O O . GLY A 1 103 ? 2.955 -0.276 22.429 1.00 84.94 103 GLY A O 1
ATOM 820 N N . LYS A 1 104 ? 2.798 -2.451 21.858 1.00 90.31 104 LYS A N 1
ATOM 821 C CA . LYS A 1 104 ? 4.172 -2.615 21.366 1.00 90.31 104 LYS A CA 1
ATOM 822 C C . LYS A 1 104 ? 4.353 -1.963 19.987 1.00 90.31 104 LYS A C 1
ATOM 824 O O . LYS A 1 104 ? 3.384 -1.772 19.254 1.00 90.31 104 LYS A O 1
ATOM 829 N N . ASP A 1 105 ? 5.605 -1.683 19.627 1.00 86.25 105 ASP A N 1
ATOM 830 C CA . ASP A 1 105 ? 5.959 -1.022 18.359 1.00 86.25 105 ASP A CA 1
ATOM 831 C C . ASP A 1 105 ? 5.791 -1.922 17.122 1.00 86.25 105 ASP A C 1
ATOM 833 O O . ASP A 1 105 ? 5.738 -1.435 15.991 1.00 86.25 105 ASP A O 1
ATOM 837 N N . ASN A 1 106 ? 5.697 -3.241 17.311 1.00 89.62 106 ASN A N 1
ATOM 838 C CA . ASN A 1 106 ? 5.431 -4.170 16.220 1.00 89.62 106 ASN A CA 1
ATOM 839 C C . ASN A 1 106 ? 3.964 -4.099 15.754 1.00 89.62 106 ASN A C 1
ATOM 841 O O . ASN A 1 106 ? 3.085 -3.531 16.401 1.00 89.62 106 ASN A O 1
ATOM 845 N N . MET A 1 107 ? 3.695 -4.685 14.590 1.00 92.56 107 MET A N 1
ATOM 846 C CA . MET A 1 107 ? 2.357 -4.755 14.007 1.00 92.56 107 MET A CA 1
ATOM 847 C C . MET A 1 107 ? 1.955 -6.205 13.771 1.00 92.56 107 MET A C 1
ATOM 849 O O . MET A 1 107 ? 2.784 -7.024 13.372 1.00 92.56 107 MET A O 1
ATOM 853 N N . ASP A 1 108 ? 0.670 -6.493 13.959 1.00 94.50 108 ASP A N 1
ATOM 854 C CA . ASP A 1 108 ? 0.111 -7.818 13.704 1.00 94.50 108 ASP A CA 1
ATOM 855 C C . ASP A 1 108 ? -0.429 -7.880 12.270 1.00 94.50 108 ASP A C 1
ATOM 857 O O . ASP A 1 108 ? -1.119 -6.961 11.818 1.00 94.50 108 ASP A O 1
ATOM 861 N N . VAL A 1 109 ? -0.168 -8.983 11.565 1.00 96.00 109 VAL A N 1
ATOM 862 C CA . VAL A 1 109 ? -0.793 -9.274 10.266 1.00 96.00 109 VAL A CA 1
ATOM 863 C C . VAL A 1 109 ? -2.181 -9.857 10.510 1.00 96.00 109 VAL A C 1
ATOM 865 O O . VAL A 1 109 ? -2.314 -10.886 11.165 1.00 96.00 109 VAL A O 1
ATOM 868 N N . VAL A 1 110 ? -3.213 -9.215 9.967 1.00 96.44 110 VAL A N 1
ATOM 869 C CA . VAL A 1 110 ? -4.617 -9.647 10.136 1.00 96.44 110 VAL A CA 1
ATOM 870 C C . VAL A 1 110 ? -5.196 -10.301 8.890 1.00 96.44 110 VAL A C 1
ATOM 872 O O . VAL A 1 110 ? -6.174 -11.039 8.969 1.00 96.44 110 VAL A O 1
ATOM 875 N N . ALA A 1 111 ? -4.597 -10.033 7.735 1.00 97.81 111 ALA A N 1
ATOM 876 C CA . ALA A 1 111 ? -4.899 -10.706 6.485 1.00 97.81 111 ALA A CA 1
ATOM 877 C C . ALA A 1 111 ? -3.705 -10.577 5.543 1.00 97.81 111 ALA A C 1
ATOM 879 O O . ALA A 1 111 ? -3.012 -9.557 5.538 1.00 97.81 111 ALA A O 1
ATOM 880 N N . GLU A 1 112 ? -3.504 -11.578 4.696 1.00 98.12 112 GLU A N 1
ATOM 881 C CA . GLU A 1 112 ? -2.507 -11.522 3.638 1.00 98.12 112 GLU A CA 1
ATOM 882 C C . GLU A 1 112 ? -2.944 -12.296 2.399 1.00 98.12 112 GLU A C 1
ATOM 884 O O . GLU A 1 112 ? -3.774 -13.203 2.470 1.00 98.12 112 GLU A O 1
ATOM 889 N N . LEU A 1 113 ? -2.375 -11.924 1.256 1.00 98.19 113 LEU A N 1
ATOM 890 C CA . LEU A 1 113 ? -2.540 -12.638 -0.001 1.00 98.19 113 LEU A CA 1
ATOM 891 C C . LEU A 1 113 ? -1.229 -12.614 -0.790 1.00 98.19 113 LEU A C 1
ATOM 893 O O . LEU A 1 113 ? -0.594 -11.565 -0.926 1.00 98.19 113 LEU A O 1
ATOM 897 N N . THR A 1 114 ? -0.843 -13.775 -1.319 1.00 97.56 114 THR A N 1
ATOM 898 C CA . THR A 1 114 ? 0.331 -13.950 -2.186 1.00 97.56 114 THR A CA 1
ATOM 899 C C . THR A 1 114 ? -0.109 -14.094 -3.642 1.00 97.56 114 THR A C 1
ATOM 901 O O . THR A 1 114 ? -1.170 -14.643 -3.934 1.00 97.56 114 THR A O 1
ATOM 904 N N . PHE A 1 115 ? 0.719 -13.603 -4.557 1.00 96.75 115 PHE A N 1
ATOM 905 C CA . PHE A 1 115 ? 0.494 -13.570 -5.996 1.00 96.75 115 PHE A CA 1
ATOM 906 C C . PHE A 1 115 ? 1.663 -14.231 -6.735 1.00 96.75 115 PHE A C 1
ATOM 908 O O . PHE A 1 115 ? 2.774 -14.360 -6.216 1.00 96.75 115 PHE A O 1
ATOM 915 N N . ASP A 1 116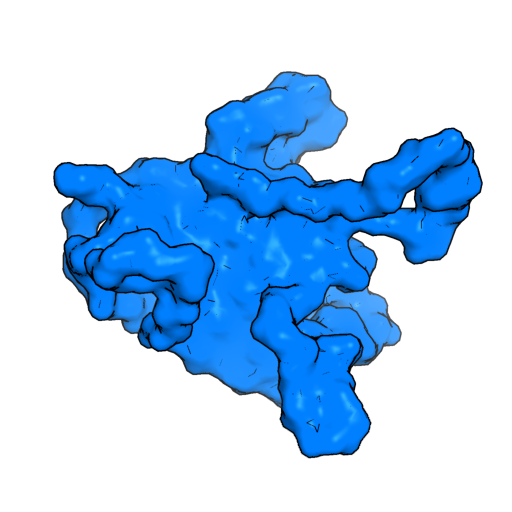 ? 1.433 -14.621 -7.988 1.00 95.75 116 ASP A N 1
ATOM 916 C CA . ASP A 1 116 ? 2.470 -15.210 -8.840 1.00 95.75 116 ASP A CA 1
ATOM 917 C C . ASP A 1 116 ? 3.575 -14.211 -9.233 1.00 95.75 116 ASP A C 1
ATOM 919 O O . ASP A 1 116 ? 4.682 -14.634 -9.574 1.00 95.75 116 ASP A O 1
ATOM 923 N N . GLY A 1 117 ? 3.320 -12.904 -9.111 1.00 95.62 117 GLY A N 1
ATOM 924 C CA . GLY A 1 117 ? 4.252 -11.838 -9.472 1.00 95.62 117 GLY A CA 1
ATOM 925 C C . GLY A 1 117 ? 4.239 -11.476 -10.958 1.00 95.62 117 GLY A C 1
ATOM 926 O O . GLY A 1 117 ? 5.221 -10.918 -11.442 1.00 95.62 117 GLY A O 1
ATOM 927 N N . LYS A 1 118 ? 3.177 -11.808 -11.706 1.00 96.00 118 LYS A N 1
ATOM 928 C CA . LYS A 1 118 ? 3.119 -11.618 -13.171 1.00 96.00 118 LYS A CA 1
ATOM 929 C C . LYS A 1 118 ? 2.246 -10.454 -13.637 1.00 96.00 118 LYS A C 1
ATOM 931 O O . LYS A 1 118 ? 2.309 -10.086 -14.804 1.00 96.00 118 LYS A O 1
ATOM 936 N N . LYS A 1 119 ? 1.436 -9.876 -12.749 1.00 96.56 119 LYS A N 1
ATOM 937 C CA . LYS A 1 119 ? 0.503 -8.790 -13.080 1.00 96.56 119 LYS A CA 1
ATOM 938 C C . LYS A 1 119 ? 1.079 -7.427 -12.713 1.00 96.56 119 LYS A C 1
ATOM 940 O O . LYS A 1 119 ? 1.639 -7.269 -11.632 1.00 96.56 119 LYS A O 1
ATOM 945 N N . ASP A 1 120 ? 0.850 -6.448 -13.583 1.00 96.94 120 ASP A N 1
ATOM 946 C CA . ASP A 1 120 ? 1.231 -5.046 -13.357 1.00 96.94 120 ASP A CA 1
ATOM 947 C C . ASP A 1 120 ? 0.191 -4.283 -12.511 1.00 96.94 120 ASP A C 1
ATOM 949 O O . ASP A 1 120 ? 0.452 -3.185 -12.028 1.00 96.94 120 ASP A O 1
ATOM 953 N N . ALA A 1 121 ? -0.999 -4.864 -12.325 1.00 97.38 121 ALA A N 1
ATOM 954 C CA . ALA A 1 121 ? -2.062 -4.311 -11.497 1.00 97.38 121 ALA A CA 1
ATOM 955 C C . ALA A 1 121 ? -2.751 -5.410 -10.681 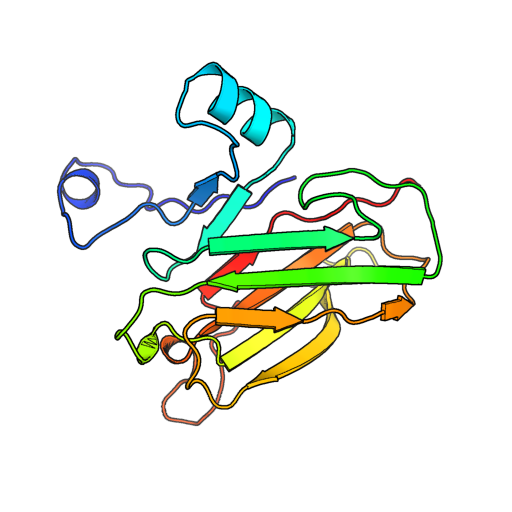1.00 97.38 121 ALA A C 1
ATOM 957 O O . ALA A 1 121 ? -3.100 -6.474 -11.204 1.00 97.38 121 ALA A O 1
ATOM 958 N N . ILE A 1 122 ? -2.973 -5.131 -9.399 1.00 98.12 122 ILE A N 1
ATOM 959 C CA . ILE A 1 122 ? -3.667 -6.006 -8.456 1.00 98.12 122 ILE A CA 1
ATOM 960 C C . ILE A 1 122 ? -4.832 -5.248 -7.826 1.00 98.12 122 ILE A C 1
ATOM 962 O O . ILE A 1 122 ? -4.707 -4.087 -7.441 1.00 98.12 122 ILE A O 1
ATOM 966 N N . THR A 1 123 ? -5.965 -5.933 -7.691 1.00 98.44 123 THR A N 1
ATOM 967 C CA . THR A 1 123 ? -7.080 -5.515 -6.837 1.00 98.44 123 THR A CA 1
ATOM 968 C C . THR A 1 123 ? -7.380 -6.633 -5.850 1.00 98.44 123 THR A C 1
ATOM 970 O O . THR A 1 123 ? -7.479 -7.795 -6.243 1.00 98.44 123 THR A O 1
ATOM 973 N N . TRP A 1 124 ? -7.511 -6.287 -4.573 1.00 98.56 124 TRP A N 1
ATOM 974 C CA . TRP A 1 124 ? -7.845 -7.226 -3.507 1.00 98.56 124 TRP A CA 1
ATOM 975 C C . TRP A 1 124 ? -8.816 -6.575 -2.518 1.00 98.56 124 TRP A C 1
ATOM 977 O O . TRP A 1 124 ? -8.585 -5.459 -2.051 1.00 98.56 124 TRP A O 1
ATOM 987 N N . SER A 1 125 ? -9.916 -7.265 -2.211 1.00 98.44 125 SER A N 1
ATOM 988 C CA . SER A 1 125 ? -11.018 -6.715 -1.409 1.00 98.44 125 SER A CA 1
ATOM 989 C C . SER A 1 125 ? -11.452 -7.654 -0.277 1.00 98.44 125 SER A C 1
ATOM 991 O O . SER A 1 125 ? -12.561 -8.189 -0.319 1.00 98.44 125 SER A O 1
ATOM 993 N N . PRO A 1 126 ? -10.585 -7.919 0.716 1.00 98.00 126 PRO A N 1
ATOM 994 C CA . PRO A 1 126 ? -10.940 -8.765 1.849 1.00 98.00 126 PRO A CA 1
ATOM 995 C C . PRO A 1 126 ? -11.883 -8.040 2.821 1.00 98.00 126 PRO A C 1
ATOM 997 O O . PRO A 1 126 ? -11.881 -6.812 2.936 1.00 98.00 126 PRO A O 1
ATOM 1000 N N . GLU A 1 127 ? -12.647 -8.820 3.582 1.00 97.62 127 GLU A N 1
ATOM 1001 C CA . GLU A 1 127 ? -13.301 -8.358 4.808 1.00 97.62 127 GLU A CA 1
ATOM 1002 C C . GLU A 1 127 ? -12.492 -8.861 6.008 1.00 97.62 127 GLU A C 1
ATOM 1004 O O . GLU A 1 127 ? -12.176 -10.048 6.092 1.00 97.62 127 GLU A O 1
ATOM 1009 N N . VAL A 1 128 ? -12.153 -7.961 6.931 1.00 95.25 128 VAL A N 1
ATOM 1010 C CA . VAL A 1 128 ? -11.378 -8.270 8.138 1.00 95.25 128 VAL A CA 1
ATOM 1011 C C . VAL A 1 128 ? -12.210 -7.948 9.377 1.00 95.25 128 VAL A C 1
ATOM 1013 O O . VAL A 1 128 ? -12.882 -6.914 9.430 1.00 95.25 128 VAL A O 1
ATOM 1016 N N . LYS A 1 129 ? -12.148 -8.824 10.387 1.00 93.25 129 LYS A N 1
ATOM 1017 C CA . LYS A 1 129 ? -12.785 -8.617 11.693 1.00 93.25 129 LYS A CA 1
ATOM 1018 C C . LYS A 1 129 ? -11.752 -8.193 12.734 1.00 93.25 129 LYS A C 1
ATOM 1020 O O . LYS A 1 129 ? -11.012 -9.036 13.229 1.00 93.25 129 LYS A O 1
ATOM 1025 N N . CYS A 1 130 ? -11.691 -6.899 13.045 1.00 84.88 130 CYS A N 1
ATOM 1026 C CA . CYS A 1 130 ? -10.716 -6.312 13.978 1.00 84.88 130 CYS A CA 1
ATOM 1027 C C . CYS A 1 130 ? -11.315 -5.103 14.718 1.00 84.88 130 CYS A C 1
ATOM 1029 O O . CYS A 1 130 ? -10.881 -3.971 14.516 1.00 84.88 130 CYS A O 1
ATOM 1031 N N . GLY A 1 131 ? -12.335 -5.335 15.551 1.00 79.88 131 GLY A N 1
ATOM 1032 C CA . GLY A 1 131 ? -13.038 -4.270 16.285 1.00 79.88 131 GLY A CA 1
ATOM 1033 C C . GLY A 1 131 ? -12.215 -3.589 17.390 1.00 79.88 131 GLY A C 1
ATOM 1034 O O . GLY A 1 131 ? -12.615 -2.551 17.911 1.00 79.88 131 GLY A O 1
ATOM 1035 N N . ASP A 1 132 ? -11.063 -4.155 17.751 1.00 88.06 132 ASP A N 1
ATOM 1036 C CA . ASP A 1 132 ? -10.118 -3.649 18.753 1.00 88.06 132 ASP A CA 1
ATOM 1037 C C . ASP A 1 132 ? -8.950 -2.847 18.148 1.00 88.06 132 ASP A C 1
ATOM 1039 O O . ASP A 1 132 ? -8.156 -2.253 18.884 1.00 88.06 132 ASP A O 1
ATOM 1043 N N . ALA A 1 133 ? -8.827 -2.817 16.818 1.00 92.44 133 ALA A N 1
ATOM 1044 C CA . ALA A 1 133 ? -7.767 -2.079 16.150 1.00 92.44 133 ALA A CA 1
ATOM 1045 C C . ALA A 1 133 ? -7.958 -0.563 16.328 1.00 92.44 133 ALA A C 1
ATOM 1047 O O . ALA A 1 133 ? -9.051 -0.022 16.201 1.00 92.44 133 ALA A O 1
ATOM 1048 N N . ARG A 1 134 ? -6.856 0.140 16.586 1.00 93.88 134 ARG A N 1
ATOM 1049 C CA . ARG A 1 134 ? -6.753 1.608 16.601 1.00 93.88 134 ARG A CA 1
ATOM 1050 C C . ARG A 1 134 ? -6.415 2.155 15.220 1.00 93.88 134 ARG A C 1
ATOM 1052 O O . ARG A 1 134 ? -6.795 3.274 14.882 1.00 93.88 134 ARG A O 1
ATOM 1059 N N . PHE A 1 135 ? -5.671 1.385 14.433 1.00 94.94 135 PHE A N 1
ATOM 1060 C CA . PHE A 1 135 ? -5.396 1.692 13.039 1.00 94.94 135 PHE A CA 1
ATOM 1061 C C . PHE A 1 135 ? -5.107 0.423 12.243 1.00 94.94 135 PHE A C 1
ATOM 1063 O O . PHE A 1 135 ? -4.652 -0.577 12.802 1.00 94.94 135 PHE A O 1
ATOM 1070 N N . LEU A 1 136 ? -5.321 0.497 10.929 1.00 96.12 136 LEU A N 1
ATOM 1071 C CA . LEU A 1 136 ? -4.884 -0.519 9.977 1.00 96.12 136 LEU A CA 1
ATOM 1072 C C . LEU A 1 136 ? -4.147 0.126 8.813 1.00 96.12 136 LEU A C 1
ATOM 1074 O O . LEU A 1 136 ? -4.502 1.227 8.399 1.00 96.12 136 LEU A O 1
ATOM 1078 N N . LEU A 1 137 ? -3.150 -0.561 8.268 1.00 96.69 137 LEU A N 1
ATOM 1079 C CA . LEU A 1 137 ? -2.417 -0.128 7.081 1.00 96.69 137 LEU A CA 1
ATOM 1080 C C . LEU A 1 137 ? -2.093 -1.306 6.165 1.00 96.69 137 LEU A C 1
ATOM 1082 O O . LEU A 1 137 ? -2.220 -2.468 6.548 1.00 96.69 137 LEU A O 1
ATOM 1086 N N . VAL A 1 138 ? -1.673 -0.997 4.944 1.00 97.94 138 VAL A N 1
ATOM 1087 C CA . VAL A 1 138 ? -1.315 -1.973 3.920 1.00 97.94 138 VAL A CA 1
ATOM 1088 C C . VAL A 1 138 ? 0.195 -1.969 3.719 1.00 97.94 138 VAL A C 1
ATOM 1090 O O . VAL A 1 138 ? 0.809 -0.918 3.522 1.00 97.94 138 VAL A O 1
ATOM 1093 N N . ARG A 1 139 ? 0.782 -3.165 3.723 1.00 98.00 139 ARG A N 1
ATOM 1094 C CA . ARG A 1 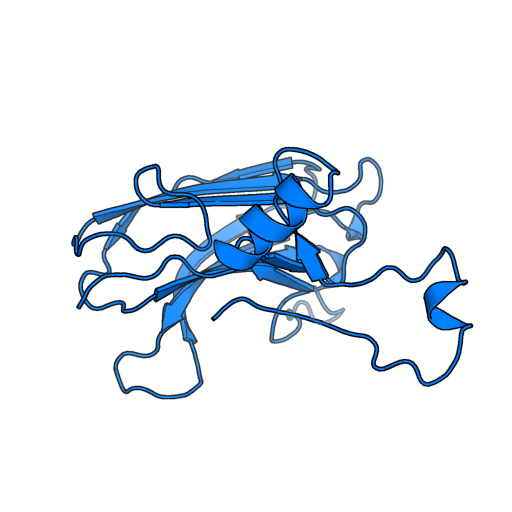139 ? 2.173 -3.422 3.346 1.00 98.00 139 ARG A CA 1
ATOM 1095 C C . ARG A 1 139 ? 2.205 -4.264 2.076 1.00 98.00 139 ARG A C 1
ATOM 1097 O O . ARG A 1 139 ? 1.488 -5.257 1.972 1.00 98.00 139 ARG A O 1
ATOM 1104 N N . VAL A 1 140 ? 3.042 -3.879 1.120 1.00 98.31 140 VAL A N 1
ATOM 1105 C CA . VAL A 1 140 ? 3.181 -4.557 -0.171 1.00 98.31 140 VAL A CA 1
ATOM 1106 C C . VAL A 1 140 ? 4.625 -5.001 -0.372 1.00 98.31 140 VAL A C 1
ATOM 1108 O O . VAL A 1 140 ? 5.571 -4.241 -0.162 1.00 98.31 140 VAL A O 1
ATOM 1111 N N . TYR A 1 141 ? 4.763 -6.251 -0.796 1.00 98.31 141 TYR A N 1
ATOM 1112 C CA . TYR A 1 141 ? 6.003 -6.872 -1.226 1.00 98.31 141 TYR A CA 1
ATOM 1113 C C . TYR A 1 141 ? 5.984 -7.013 -2.738 1.00 98.31 141 TYR A C 1
ATOM 1115 O O . TYR A 1 141 ? 5.026 -7.542 -3.313 1.00 98.31 141 TYR A O 1
ATOM 1123 N N . HIS A 1 142 ? 7.063 -6.579 -3.364 1.00 98.00 142 HIS A N 1
ATOM 1124 C CA . HIS A 1 142 ? 7.283 -6.700 -4.796 1.00 98.00 142 HIS A CA 1
ATOM 1125 C C . HIS A 1 142 ? 8.198 -7.896 -5.089 1.00 98.00 142 HIS A C 1
ATOM 1127 O O . HIS A 1 142 ? 8.810 -8.454 -4.179 1.00 98.00 142 HIS A O 1
ATOM 1133 N N . ASN A 1 143 ? 8.317 -8.307 -6.351 1.00 97.12 143 ASN A N 1
ATOM 1134 C CA . ASN A 1 143 ? 9.230 -9.388 -6.737 1.00 97.12 143 ASN A CA 1
ATOM 1135 C C . ASN A 1 143 ? 10.678 -9.098 -6.297 1.00 97.12 143 ASN A C 1
ATOM 1137 O O . ASN A 1 143 ? 11.377 -10.007 -5.868 1.00 97.12 143 ASN A O 1
ATOM 1141 N N . CYS A 1 144 ? 11.107 -7.833 -6.319 1.00 95.88 144 CYS A N 1
ATOM 1142 C CA . CYS A 1 144 ? 12.417 -7.402 -5.823 1.00 95.88 144 CYS A CA 1
ATOM 1143 C C . CYS A 1 144 ? 12.591 -7.458 -4.293 1.00 95.88 144 CYS A C 1
ATOM 1145 O O . CYS A 1 144 ? 13.652 -7.078 -3.793 1.00 95.88 144 CYS A O 1
ATOM 1147 N N . ASP A 1 145 ? 11.557 -7.840 -3.541 1.00 96.88 145 ASP A N 1
ATOM 1148 C CA . ASP A 1 145 ? 11.625 -8.045 -2.090 1.00 96.88 145 ASP A CA 1
ATOM 1149 C C . ASP A 1 145 ? 11.838 -9.501 -1.697 1.00 96.88 145 ASP A C 1
ATOM 1151 O O . ASP A 1 145 ? 12.021 -9.770 -0.511 1.00 96.88 145 ASP A O 1
ATOM 1155 N N . LEU A 1 146 ? 11.795 -10.416 -2.666 1.00 94.06 146 LEU A N 1
ATOM 1156 C CA . LEU A 1 146 ? 12.135 -11.814 -2.468 1.00 94.06 146 LEU A CA 1
ATOM 1157 C C . LEU A 1 146 ? 13.657 -11.968 -2.573 1.00 94.06 146 LEU A C 1
ATOM 1159 O O . LEU A 1 146 ? 14.254 -11.619 -3.591 1.00 94.06 146 LEU A O 1
ATOM 1163 N N . ASN A 1 147 ? 14.268 -12.463 -1.506 1.00 91.69 147 ASN A N 1
ATOM 1164 C CA . ASN A 1 147 ? 15.680 -12.805 -1.449 1.00 91.69 147 ASN A CA 1
ATOM 1165 C C . ASN A 1 147 ? 15.937 -14.123 -2.201 1.00 91.69 147 ASN A C 1
ATOM 1167 O O . ASN A 1 147 ? 15.014 -14.892 -2.480 1.00 91.69 147 ASN A O 1
ATOM 1171 N N . GLU A 1 148 ? 17.203 -14.406 -2.509 1.00 89.62 148 GLU A N 1
ATOM 1172 C CA . GLU A 1 148 ? 17.605 -15.628 -3.225 1.00 89.62 148 GLU A CA 1
ATOM 1173 C C . GLU A 1 148 ? 17.254 -16.915 -2.460 1.00 89.62 148 GLU A C 1
ATOM 1175 O O . GLU A 1 148 ? 16.967 -17.941 -3.073 1.00 89.62 148 GLU A O 1
ATOM 1180 N N . ASP A 1 149 ? 17.205 -16.849 -1.128 1.00 92.44 149 ASP A N 1
ATOM 1181 C CA . ASP A 1 149 ? 16.806 -17.948 -0.241 1.00 92.44 149 ASP A CA 1
ATOM 1182 C C . ASP A 1 149 ? 15.277 -18.139 -0.139 1.00 92.44 149 ASP A C 1
ATOM 1184 O O . ASP A 1 149 ? 14.797 -18.987 0.614 1.00 92.44 149 ASP A O 1
ATOM 1188 N N . GLY A 1 150 ? 14.495 -17.351 -0.886 1.00 88.69 150 GLY A N 1
ATOM 1189 C CA . GLY A 1 150 ? 13.033 -17.386 -0.879 1.00 88.69 150 GLY A CA 1
ATOM 1190 C C . GLY A 1 150 ? 12.384 -16.663 0.305 1.00 88.69 150 GLY A C 1
ATOM 1191 O O . GLY A 1 150 ? 11.154 -16.652 0.408 1.00 88.69 150 GLY A O 1
ATOM 1192 N N . THR A 1 151 ? 13.166 -16.036 1.186 1.00 92.69 151 THR A N 1
ATOM 1193 C CA . THR A 1 151 ? 12.641 -15.176 2.253 1.00 92.69 151 THR A CA 1
ATOM 1194 C C . THR A 1 151 ? 12.297 -13.788 1.718 1.00 92.69 151 THR A C 1
ATOM 1196 O O . THR A 1 151 ? 12.774 -13.365 0.668 1.00 92.69 151 THR A O 1
ATOM 1199 N N . TYR A 1 152 ? 11.444 -13.050 2.428 1.00 92.88 152 TYR A N 1
ATOM 1200 C CA . TYR A 1 152 ? 11.161 -11.655 2.092 1.00 92.88 152 TYR A CA 1
ATOM 1201 C C . TYR A 1 152 ? 11.997 -10.713 2.956 1.00 92.88 152 TYR A C 1
ATOM 1203 O O . TYR A 1 152 ? 12.212 -10.991 4.136 1.00 92.88 152 TYR A O 1
ATOM 1211 N N . LYS A 1 153 ? 12.354 -9.542 2.416 1.00 92.19 153 LYS A N 1
ATOM 1212 C CA . LYS A 1 153 ? 12.816 -8.403 3.234 1.00 92.19 153 LYS A CA 1
ATOM 1213 C C . LYS A 1 153 ? 11.852 -8.148 4.393 1.00 92.19 153 LYS A C 1
ATOM 1215 O O . LYS A 1 153 ? 10.647 -8.284 4.227 1.00 92.19 153 LYS A O 1
ATOM 1220 N N . GLU A 1 154 ? 12.338 -7.698 5.541 1.00 86.88 154 GLU A N 1
ATOM 1221 C CA . GLU A 1 154 ? 11.513 -7.595 6.754 1.00 86.88 154 GLU A CA 1
ATOM 1222 C C . GLU A 1 154 ? 10.264 -6.700 6.586 1.00 86.88 154 GLU A C 1
ATOM 1224 O O . GLU A 1 154 ? 9.135 -7.111 6.877 1.00 86.88 154 GLU A O 1
ATOM 1229 N N . HIS A 1 155 ? 10.432 -5.489 6.047 1.00 85.12 155 HIS A N 1
ATOM 1230 C CA . HIS A 1 155 ? 9.371 -4.473 6.020 1.00 85.12 155 HIS A CA 1
ATOM 1231 C C . HIS A 1 155 ? 8.648 -4.315 4.674 1.00 85.12 155 HIS A C 1
ATOM 1233 O O . HIS A 1 155 ? 7.727 -3.504 4.582 1.00 85.12 155 HIS A O 1
ATOM 1239 N N . GLY A 1 156 ? 9.010 -5.105 3.656 1.00 91.62 156 GLY A N 1
ATOM 1240 C CA . GLY A 1 156 ? 8.562 -4.887 2.274 1.00 91.62 156 GLY A CA 1
ATOM 1241 C C . GLY A 1 156 ? 9.051 -3.548 1.708 1.00 91.62 156 GLY A C 1
ATOM 1242 O O . GLY A 1 156 ? 9.534 -2.684 2.439 1.00 91.62 156 GLY A O 1
ATOM 1243 N N . SER A 1 157 ? 8.956 -3.359 0.393 1.00 94.94 157 SER A N 1
ATOM 1244 C CA . SER A 1 157 ? 9.381 -2.088 -0.206 1.00 94.94 157 SER A CA 1
ATOM 1245 C C . SER A 1 157 ? 8.318 -0.995 -0.164 1.00 94.94 157 SER A C 1
ATOM 1247 O O . SER A 1 157 ? 8.670 0.158 -0.399 1.00 94.94 157 SER A O 1
ATOM 1249 N N . THR A 1 158 ? 7.051 -1.315 0.129 1.00 97.38 158 THR A N 1
ATOM 1250 C CA . THR A 1 158 ? 5.949 -0.345 0.055 1.00 97.38 158 THR A CA 1
ATOM 1251 C C . THR A 1 158 ? 5.007 -0.430 1.259 1.00 97.38 158 THR A C 1
ATOM 1253 O O . THR A 1 158 ? 4.512 -1.506 1.595 1.00 97.38 158 THR A O 1
ATOM 1256 N N . VAL A 1 159 ? 4.709 0.713 1.887 1.00 96.88 159 VAL A N 1
ATOM 1257 C CA . VAL A 1 159 ? 3.848 0.823 3.081 1.00 96.88 159 VAL A CA 1
ATOM 1258 C C . VAL A 1 159 ? 2.932 2.043 2.981 1.00 96.88 159 VAL A C 1
ATOM 1260 O O . VAL A 1 159 ? 3.387 3.158 2.722 1.00 96.88 159 VAL A O 1
ATOM 1263 N N . SER A 1 160 ? 1.632 1.849 3.204 1.00 97.31 160 SER A N 1
ATOM 1264 C CA . SER A 1 160 ? 0.624 2.907 3.114 1.00 97.31 160 SER A CA 1
ATOM 1265 C C . SER A 1 160 ? 0.467 3.725 4.395 1.00 97.31 160 SER A C 1
ATOM 1267 O O . SER A 1 160 ? 0.731 3.246 5.498 1.00 97.31 160 SER A O 1
ATOM 1269 N N . ALA A 1 161 ? -0.125 4.917 4.285 1.00 97.50 161 ALA A N 1
ATOM 1270 C CA . ALA A 1 161 ? -0.788 5.542 5.424 1.00 97.50 161 ALA A CA 1
ATOM 1271 C C . ALA A 1 161 ? -1.873 4.634 6.015 1.00 97.50 161 ALA A C 1
ATOM 1273 O O . ALA A 1 161 ? -2.535 3.894 5.274 1.00 97.50 161 ALA A O 1
ATOM 1274 N N . PRO A 1 162 ? -2.079 4.695 7.337 1.00 97.00 162 PRO A N 1
ATOM 1275 C CA . PRO A 1 162 ? -3.150 3.962 7.982 1.00 97.00 162 PRO A CA 1
ATOM 1276 C C . PRO A 1 162 ? -4.523 4.612 7.781 1.00 97.00 162 PRO A C 1
ATOM 1278 O O . PRO A 1 162 ? -4.634 5.826 7.596 1.00 97.00 162 PRO A O 1
ATOM 1281 N N . VAL A 1 163 ? -5.572 3.804 7.904 1.00 96.81 163 VAL A N 1
ATOM 1282 C CA . VAL A 1 163 ? -6.899 4.250 8.335 1.00 96.81 163 VAL A CA 1
ATOM 1283 C C . VAL A 1 163 ? -6.949 4.152 9.858 1.00 96.81 163 VAL A C 1
ATOM 1285 O O . VAL A 1 163 ? -6.582 3.127 10.431 1.00 96.81 163 VAL A O 1
ATOM 1288 N N . TRP A 1 164 ? -7.384 5.227 10.508 1.00 96.00 164 TRP A N 1
ATOM 1289 C CA . TRP A 1 164 ? -7.536 5.315 11.960 1.00 96.00 164 TRP A CA 1
ATOM 1290 C C . TRP A 1 164 ? -8.958 4.945 12.360 1.00 96.00 164 TRP A C 1
ATOM 1292 O O . TRP A 1 164 ? -9.900 5.305 11.660 1.00 96.00 164 TRP A O 1
ATOM 1302 N N . ILE A 1 165 ? -9.114 4.273 13.494 1.00 94.50 165 ILE A N 1
ATOM 1303 C CA . ILE A 1 165 ? -10.416 3.933 14.065 1.00 94.50 165 ILE A CA 1
ATOM 1304 C C . ILE A 1 165 ? -10.641 4.812 15.298 1.00 94.50 165 ILE A C 1
ATOM 1306 O O . ILE A 1 165 ? -9.742 4.969 16.129 1.00 94.50 165 ILE A O 1
ATOM 1310 N N . GLU A 1 166 ? -11.817 5.432 15.386 1.00 90.44 166 GLU A N 1
ATOM 1311 C CA . GLU A 1 166 ? -12.240 6.191 16.566 1.00 90.44 166 GLU A CA 1
ATOM 1312 C C . GLU A 1 166 ? -12.240 5.298 17.814 1.00 90.44 166 GLU A C 1
ATOM 1314 O O . GLU A 1 166 ? -12.514 4.098 17.740 1.00 90.44 166 GLU A O 1
ATOM 1319 N N . LYS A 1 167 ? -11.885 5.887 18.958 1.00 75.75 167 LYS A N 1
ATOM 1320 C CA . LYS A 1 167 ? -11.820 5.164 20.232 1.00 75.75 167 LYS A CA 1
ATOM 1321 C C . LYS A 1 167 ? -13.205 4.746 20.714 1.00 75.75 167 LYS A C 1
ATOM 1323 O O . LYS A 1 167 ? -14.119 5.592 20.622 1.00 75.75 167 LYS A O 1
#

Secondary structure (DSSP, 8-state):
---------SSSHHHH-TT---SEEE--SSSSHHHHHHHHHTT-EEEESSTT-EEEEEETTEETT-EE---S-EEEEEEEE--TT-GGGSEEEEEEEEE-TT--SSEEEEEEEE--S--SEEEE--EE--TT-SEEEEEEEEGGGB-TTSPBPTT-SEEEPPEEE--

Sequence (167 aa):
MAPIGVFDNHGFDIISNPKTFPPTNVLAHELTREGITKALRERRTFVSWVKGVDLRYAVNGNIMGSTISKTDKLKFNIQVGTRPSIEKDRVKRIQILRNNPEGKDNMDVVAELTFDGKKDAITWSPEVKCGDARFLLVRVYHNCDLNEDGTYKEHGSTVSAPVWIEK